Protein AF-A0A6V8DI29-F1 (afdb_monomer)

Mean predicted aligned error: 4.25 Å

Foldseek 3Di:
DVPDDDPFDWDFPDVVVTWIATPPPRHTDDPVVVVVVPD

Radius of gyration: 11.81 Å; Cα contacts (8 Å, |Δi|>4): 36; chains: 1; bounding box: 22×24×34 Å

Nearest PDB structures (foldseek):
  2yww-assembly1_A  TM=7.992E-01  e=1.921E-01  Methanocaldococcus jannaschii
  6skg-assembly1_Bo  TM=5.455E-01  e=2.801E+00  Ther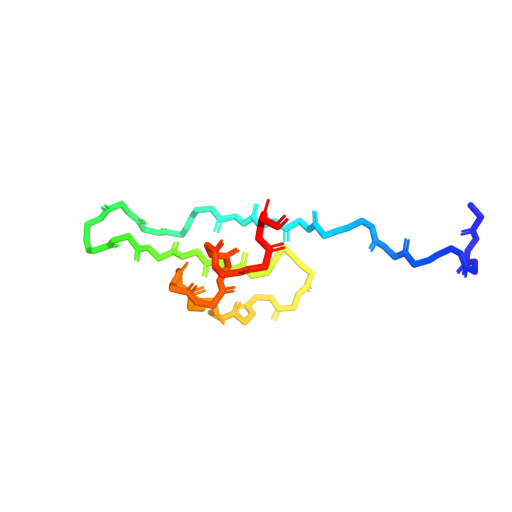mococcus kodakarensis
  2yse-assembly1_A  TM=4.080E-01  e=3.425E+00  Homo sapiens
  2ysf-assembly1_A  TM=3.764E-01  e=8.751E+00  Homo sapiens

Structure (mmCIF, N/CA/C/O backbone):
data_AF-A0A6V8DI29-F1
#
_entry.id   AF-A0A6V8DI29-F1
#
loop_
_atom_site.group_PDB
_atom_site.id
_atom_site.type_symbol
_atom_site.label_atom_id
_atom_site.label_alt_id
_atom_site.label_comp_id
_atom_site.label_asym_id
_atom_site.label_entity_id
_atom_site.label_seq_id
_atom_site.pdbx_PDB_ins_code
_atom_site.Cartn_x
_ato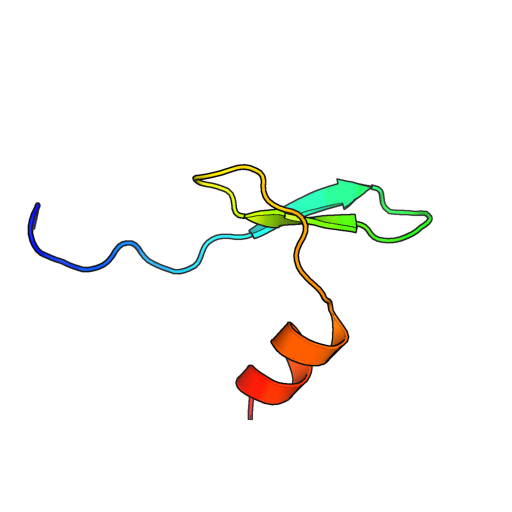m_site.Cartn_y
_atom_site.Cartn_z
_atom_site.occupancy
_atom_site.B_iso_or_equiv
_atom_site.auth_seq_id
_atom_site.auth_comp_id
_atom_site.auth_asym_id
_atom_site.auth_atom_id
_atom_site.pdbx_PDB_model_num
AT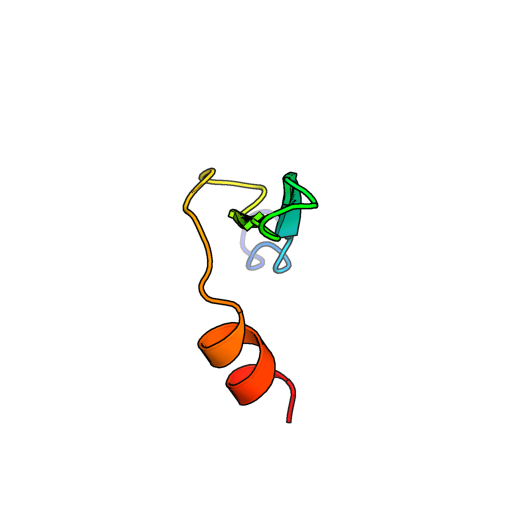OM 1 N N . ASN A 1 1 ? 16.401 0.088 -17.241 1.00 77.50 1 ASN A N 1
ATOM 2 C CA . ASN A 1 1 ? 15.990 0.327 -18.645 1.00 77.50 1 ASN A CA 1
ATOM 3 C C . ASN A 1 1 ? 14.636 1.049 -18.625 1.00 77.50 1 ASN A C 1
ATOM 5 O O . ASN A 1 1 ? 13.780 0.585 -17.889 1.00 77.50 1 ASN A O 1
ATOM 9 N N . PRO A 1 2 ? 14.378 2.160 -19.346 1.00 79.56 2 PRO A N 1
ATOM 10 C CA . PRO A 1 2 ? 13.096 2.890 -19.248 1.00 79.56 2 PRO A CA 1
ATOM 11 C C . PRO A 1 2 ? 11.860 2.090 -19.691 1.00 79.56 2 PRO A C 1
ATOM 13 O O . PRO A 1 2 ? 10.735 2.533 -19.497 1.00 79.56 2 PRO A O 1
ATOM 16 N N . ARG A 1 3 ? 12.079 0.934 -20.329 1.00 87.75 3 ARG A N 1
ATOM 17 C CA . ARG A 1 3 ? 11.039 0.009 -20.793 1.00 87.75 3 ARG A CA 1
ATOM 18 C C . ARG A 1 3 ? 10.746 -1.137 -19.827 1.00 87.75 3 ARG A C 1
ATOM 20 O O . ARG A 1 3 ? 9.822 -1.902 -20.080 1.00 87.75 3 ARG A O 1
ATOM 27 N N . GLU A 1 4 ? 11.539 -1.294 -18.771 1.00 88.38 4 GLU A N 1
ATOM 28 C CA . GLU A 1 4 ? 11.266 -2.317 -17.763 1.00 88.38 4 GLU A CA 1
ATOM 29 C C . GLU A 1 4 ? 10.054 -1.905 -16.919 1.00 88.38 4 GLU A C 1
ATOM 31 O O . GLU A 1 4 ? 9.945 -0.729 -16.550 1.00 88.38 4 GLU A O 1
ATOM 36 N N . PRO A 1 5 ? 9.148 -2.846 -16.593 1.00 86.19 5 PRO A N 1
ATOM 37 C CA . PRO A 1 5 ? 8.104 -2.603 -15.613 1.00 86.19 5 PRO A CA 1
ATOM 38 C C . PRO A 1 5 ? 8.720 -2.115 -14.306 1.00 86.19 5 PRO A C 1
ATOM 40 O O . PRO A 1 5 ? 9.750 -2.624 -13.856 1.00 86.19 5 PRO A O 1
ATOM 43 N N . LEU A 1 6 ? 8.080 -1.130 -13.682 1.00 87.75 6 LEU A N 1
ATOM 44 C CA . LEU A 1 6 ? 8.503 -0.703 -12.358 1.00 87.75 6 LEU A CA 1
ATOM 45 C C . LEU A 1 6 ? 8.283 -1.852 -11.365 1.00 87.75 6 LEU A C 1
ATOM 47 O O . LEU A 1 6 ? 7.249 -2.522 -11.434 1.00 87.75 6 LEU A O 1
ATOM 51 N N . PRO A 1 7 ? 9.221 -2.076 -10.431 1.00 89.56 7 PRO A N 1
ATOM 52 C CA . PRO A 1 7 ? 9.018 -3.059 -9.380 1.00 89.56 7 PRO A CA 1
ATOM 53 C C . PRO A 1 7 ? 7.802 -2.662 -8.545 1.00 89.56 7 PRO A C 1
ATOM 55 O O . PRO A 1 7 ? 7.582 -1.477 -8.289 1.00 89.56 7 PRO A O 1
ATOM 58 N N . GLN A 1 8 ? 7.031 -3.637 -8.076 1.00 87.88 8 GLN A N 1
ATOM 59 C CA . GLN A 1 8 ? 5.939 -3.361 -7.151 1.00 87.88 8 GLN A CA 1
ATOM 60 C C . GLN A 1 8 ? 6.506 -2.755 -5.860 1.00 87.88 8 GLN A C 1
ATOM 62 O O . GLN A 1 8 ? 7.389 -3.327 -5.221 1.00 87.88 8 GLN A O 1
ATOM 67 N N . LYS A 1 9 ? 6.018 -1.568 -5.487 1.00 92.56 9 LYS A N 1
ATOM 68 C CA . LYS A 1 9 ? 6.415 -0.872 -4.259 1.00 92.56 9 LYS A CA 1
ATOM 69 C C . LYS A 1 9 ? 5.191 -0.400 -3.496 1.00 92.56 9 LYS A C 1
ATOM 71 O O . LYS A 1 9 ? 4.328 0.287 -4.046 1.00 92.56 9 LYS A O 1
ATOM 76 N N . LEU A 1 10 ? 5.167 -0.734 -2.213 1.00 94.31 10 LEU A N 1
ATOM 77 C CA . LEU A 1 10 ? 4.108 -0.400 -1.274 1.00 94.31 10 LEU A CA 1
ATOM 78 C C . LEU A 1 10 ? 4.656 0.476 -0.147 1.00 94.31 10 LEU A C 1
ATOM 80 O O . LEU A 1 10 ? 5.826 0.367 0.218 1.00 94.31 10 LEU A O 1
ATOM 84 N N . VAL A 1 11 ? 3.806 1.339 0.405 1.00 95.44 11 VAL A N 1
ATOM 85 C CA . VAL A 1 11 ? 4.115 2.168 1.575 1.00 95.44 11 VAL A CA 1
ATOM 86 C C . VAL A 1 11 ? 3.063 1.993 2.654 1.00 95.44 11 VAL A C 1
ATOM 88 O O . VAL A 1 11 ? 1.869 1.924 2.363 1.00 95.44 11 VAL A O 1
ATOM 91 N N . LEU A 1 12 ? 3.521 1.949 3.904 1.00 96.06 12 LEU A N 1
ATOM 92 C CA . LEU A 1 12 ? 2.660 1.953 5.079 1.00 96.06 12 LEU A CA 1
ATOM 93 C C . LEU A 1 12 ? 2.190 3.383 5.344 1.00 96.06 12 LEU A C 1
ATOM 95 O O . LEU A 1 12 ? 3.006 4.262 5.616 1.00 96.06 12 LEU A O 1
ATOM 99 N N . TYR A 1 13 ? 0.885 3.604 5.247 1.00 95.25 13 TYR A N 1
ATOM 100 C CA . TYR A 1 13 ? 0.259 4.904 5.460 1.00 95.25 13 TYR A CA 1
ATOM 101 C C . TYR A 1 13 ? -0.270 5.058 6.891 1.00 95.25 13 TYR A C 1
ATOM 103 O O . TYR A 1 13 ? -0.040 6.083 7.525 1.00 95.25 13 TYR A O 1
ATOM 111 N N . SER A 1 14 ? -0.914 4.017 7.423 1.00 95.19 14 SER A N 1
ATOM 112 C CA . SER A 1 14 ? -1.384 3.947 8.811 1.00 95.19 14 SER A CA 1
ATOM 113 C C . SER A 1 14 ? -1.107 2.563 9.394 1.00 95.19 14 SER A C 1
ATOM 115 O O . SER A 1 14 ? -1.022 1.582 8.655 1.00 95.19 14 SER A O 1
ATOM 117 N N . ARG A 1 15 ? -0.936 2.495 10.718 1.00 93.94 15 ARG A N 1
ATOM 118 C CA . ARG A 1 15 ? -0.731 1.246 11.472 1.00 93.94 15 ARG A CA 1
ATOM 119 C C . ARG A 1 15 ? -1.984 0.766 12.195 1.00 93.94 15 ARG A C 1
ATOM 121 O O . ARG A 1 15 ? -2.070 -0.423 12.471 1.00 93.94 15 ARG A O 1
ATOM 128 N N . ASP A 1 16 ? -2.919 1.663 12.491 1.00 91.62 16 ASP A N 1
ATOM 129 C CA . ASP A 1 16 ? -4.155 1.338 13.200 1.00 91.62 16 ASP A CA 1
ATOM 130 C C . ASP A 1 16 ? -5.308 2.236 12.697 1.00 91.62 16 ASP A C 1
ATOM 132 O O . ASP A 1 16 ? -5.362 3.415 13.056 1.00 91.62 16 ASP A O 1
ATOM 136 N N . PRO A 1 17 ? -6.173 1.745 11.786 1.00 91.00 17 PRO A N 1
ATOM 137 C CA . PRO A 1 17 ? -6.070 0.456 11.095 1.00 91.00 17 PRO A CA 1
ATOM 138 C C . PRO A 1 17 ? -4.886 0.428 10.111 1.00 91.00 17 PRO A C 1
ATOM 140 O O . PRO A 1 17 ? 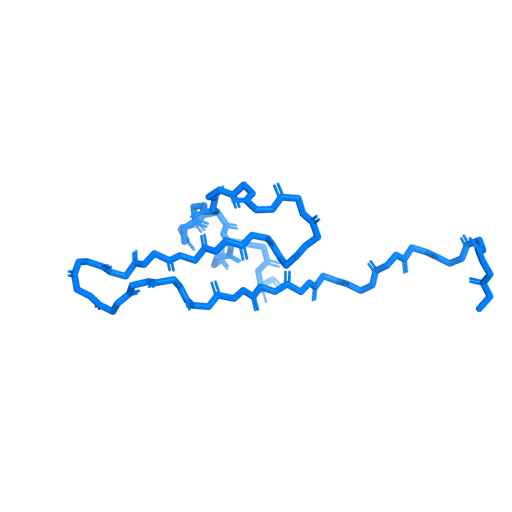-4.436 1.477 9.640 1.00 91.00 17 PRO A O 1
ATOM 143 N N . ILE A 1 18 ? -4.383 -0.769 9.778 1.00 93.94 18 ILE A N 1
ATOM 144 C CA . ILE A 1 18 ? -3.317 -0.921 8.776 1.00 93.94 18 ILE A CA 1
ATOM 145 C C . ILE A 1 18 ? -3.828 -0.433 7.421 1.00 93.94 18 ILE A C 1
ATOM 147 O O . ILE A 1 18 ? -4.831 -0.914 6.893 1.00 93.94 18 ILE A O 1
ATOM 151 N N . GLU A 1 19 ? -3.103 0.514 6.836 1.00 95.75 19 GLU A N 1
ATOM 152 C CA . GLU A 1 19 ? -3.388 1.022 5.504 1.00 95.75 19 GLU A CA 1
ATOM 153 C C . GLU A 1 19 ? -2.115 1.025 4.669 1.00 95.75 19 GLU A C 1
ATOM 155 O O . GLU A 1 19 ? -1.134 1.691 5.006 1.00 95.75 19 GLU A O 1
ATOM 160 N N . VAL A 1 20 ? -2.147 0.290 3.560 1.00 95.81 20 VAL A N 1
ATOM 161 C CA . VAL A 1 20 ? -1.038 0.189 2.615 1.00 95.81 20 VAL A CA 1
ATOM 162 C C . VAL A 1 20 ? -1.449 0.822 1.291 1.00 95.81 20 VAL A C 1
ATOM 164 O O . VAL A 1 20 ? -2.576 0.657 0.819 1.00 95.81 20 VAL A O 1
ATOM 167 N N . ARG A 1 21 ? -0.539 1.590 0.691 1.00 96.38 21 ARG A N 1
ATOM 168 C CA . ARG A 1 21 ? -0.769 2.294 -0.576 1.00 96.38 21 ARG A CA 1
ATOM 169 C C . ARG A 1 21 ? 0.328 1.989 -1.583 1.00 96.38 21 ARG A C 1
ATOM 171 O O . ARG A 1 21 ? 1.470 1.726 -1.213 1.00 96.38 21 ARG A O 1
ATOM 178 N N . CYS A 1 22 ? -0.006 2.066 -2.867 1.00 94.69 22 CYS A N 1
ATOM 179 C CA . CYS A 1 22 ? 0.983 2.017 -3.938 1.00 94.69 22 CYS A CA 1
ATOM 180 C C . CYS A 1 22 ? 1.923 3.226 -3.841 1.00 94.69 22 CYS A C 1
ATOM 182 O O . CYS A 1 22 ? 1.460 4.367 -3.812 1.00 94.69 22 CYS A O 1
ATOM 184 N N . TYR A 1 23 ? 3.235 2.982 -3.850 1.00 95.75 23 TYR A N 1
ATOM 185 C CA . TYR A 1 23 ? 4.254 4.036 -3.799 1.00 95.75 23 TYR A CA 1
ATOM 186 C C . TYR A 1 23 ? 4.140 5.023 -4.972 1.00 95.75 23 TYR A C 1
ATOM 188 O O . TYR A 1 23 ? 4.413 6.207 -4.814 1.00 95.75 23 TYR A O 1
ATOM 196 N N . TYR A 1 24 ? 3.727 4.543 -6.149 1.00 94.31 24 TYR A N 1
ATOM 197 C CA . TYR A 1 24 ? 3.735 5.340 -7.377 1.00 94.31 24 TYR A CA 1
ATOM 198 C C . TYR A 1 24 ? 2.474 6.183 -7.573 1.00 94.31 24 TYR A C 1
ATOM 200 O O . TYR A 1 24 ? 2.570 7.338 -7.970 1.00 94.31 24 TYR A O 1
ATOM 208 N N . CYS A 1 25 ? 1.289 5.616 -7.328 1.00 94.69 25 CYS A N 1
ATOM 209 C CA . CYS A 1 25 ? 0.014 6.291 -7.602 1.00 94.69 25 CYS A CA 1
ATOM 210 C C . CYS A 1 25 ? -0.800 6.626 -6.345 1.00 94.69 25 CYS A C 1
ATOM 212 O O . CYS A 1 25 ? -1.865 7.228 -6.456 1.00 94.69 25 CYS A O 1
ATOM 214 N N . GLY A 1 26 ? -0.347 6.207 -5.158 1.00 94.12 26 GLY A N 1
ATOM 215 C CA . GLY A 1 26 ? -1.006 6.493 -3.880 1.00 94.12 26 GLY A CA 1
ATOM 216 C C . GLY A 1 26 ? -2.336 5.767 -3.654 1.00 94.12 26 GLY A C 1
ATOM 217 O O . GLY A 1 26 ? -2.982 5.987 -2.624 1.00 94.12 26 GLY A O 1
ATOM 218 N N . LYS A 1 27 ? -2.764 4.902 -4.585 1.00 95.2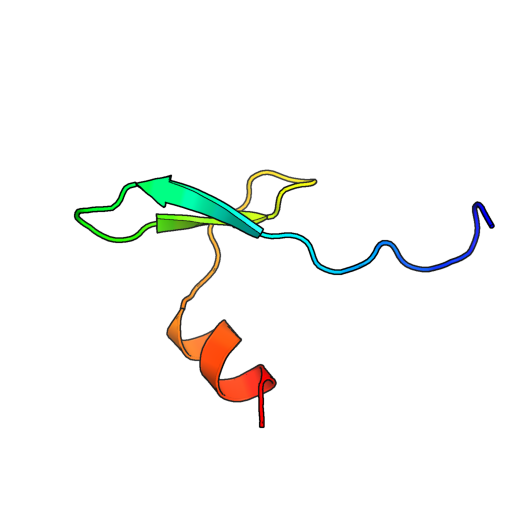5 27 LYS A N 1
ATOM 219 C CA . LYS A 1 27 ? -3.989 4.105 -4.440 1.00 95.25 27 LYS A CA 1
ATOM 220 C C . LYS A 1 27 ? -3.877 3.178 -3.234 1.00 95.25 27 LYS A C 1
ATOM 222 O O . LYS A 1 27 ? -2.851 2.516 -3.064 1.00 95.25 27 LYS A O 1
ATOM 227 N N . ARG A 1 28 ? -4.946 3.114 -2.435 1.00 95.94 28 ARG A N 1
ATOM 228 C CA . ARG A 1 28 ? -5.100 2.113 -1.374 1.00 95.94 28 ARG A CA 1
ATOM 229 C C . ARG A 1 28 ? -5.017 0.719 -1.986 1.00 95.94 28 ARG A C 1
ATOM 231 O O . ARG A 1 28 ? -5.477 0.517 -3.108 1.00 95.94 28 ARG A O 1
ATOM 238 N N . GLN A 1 29 ? -4.353 -0.185 -1.290 1.00 94.69 29 GLN A N 1
ATOM 239 C CA . GLN A 1 29 ? -4.284 -1.591 -1.653 1.00 94.69 29 GLN A CA 1
ATOM 240 C C . GLN A 1 29 ? -5.098 -2.393 -0.648 1.00 94.69 29 GLN A C 1
ATOM 242 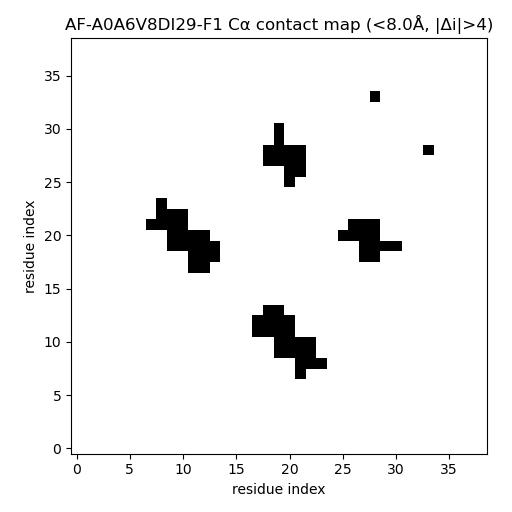O O . GLN A 1 29 ? -5.122 -2.043 0.537 1.00 94.69 29 GLN A O 1
ATOM 247 N N . ASP A 1 30 ? -5.761 -3.428 -1.141 1.00 93.56 30 ASP A N 1
ATOM 248 C CA . ASP A 1 30 ? -6.389 -4.429 -0.295 1.00 93.56 30 ASP A CA 1
ATOM 249 C C . ASP A 1 30 ? -5.317 -5.420 0.182 1.00 93.56 30 ASP A C 1
ATOM 251 O O . ASP A 1 30 ? -4.444 -5.816 -0.593 1.00 93.56 30 ASP A O 1
ATOM 255 N N . LEU A 1 31 ? -5.321 -5.738 1.476 1.00 90.50 31 LEU A N 1
ATOM 256 C CA . LEU A 1 31 ? -4.336 -6.648 2.056 1.00 90.50 31 LEU A CA 1
ATOM 257 C C . LEU A 1 31 ? -4.633 -8.101 1.696 1.00 90.50 31 LEU A C 1
ATOM 259 O O . LEU A 1 31 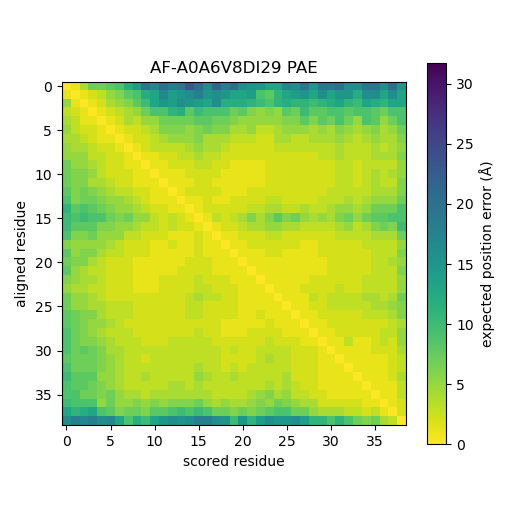? -3.680 -8.850 1.493 1.00 90.50 31 LEU A O 1
ATOM 263 N N . ASP A 1 32 ? -5.907 -8.474 1.589 1.00 92.00 32 ASP A N 1
ATOM 264 C CA . ASP A 1 32 ? -6.315 -9.838 1.265 1.00 92.00 32 ASP A CA 1
ATOM 265 C C . ASP A 1 32 ? -5.894 -10.161 -0.177 1.00 92.00 32 ASP A C 1
ATOM 267 O O . ASP A 1 32 ? -5.190 -11.144 -0.409 1.00 92.00 32 ASP A O 1
ATOM 271 N N . ASP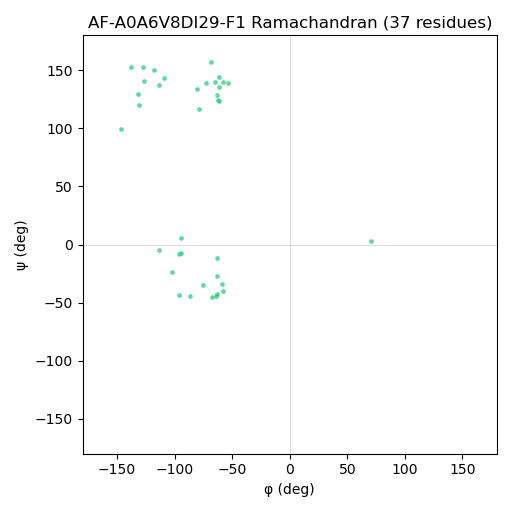 A 1 33 ? -6.144 -9.237 -1.116 1.00 90.69 33 ASP A N 1
ATOM 272 C CA . ASP A 1 33 ? -5.667 -9.357 -2.502 1.00 90.69 33 ASP A CA 1
ATOM 273 C C . ASP A 1 33 ? -4.134 -9.477 -2.580 1.00 90.69 33 ASP A C 1
ATOM 275 O O . ASP A 1 33 ? -3.599 -10.230 -3.396 1.00 90.69 33 ASP A O 1
ATOM 279 N N . ILE A 1 34 ? -3.388 -8.718 -1.763 1.00 89.88 34 ILE A N 1
ATOM 280 C CA . ILE A 1 34 ? -1.918 -8.806 -1.747 1.00 89.88 34 ILE A CA 1
ATOM 281 C C . ILE A 1 34 ? -1.469 -10.191 -1.270 1.00 89.88 34 ILE A C 1
ATOM 283 O O . ILE A 1 34 ? -0.550 -10.756 -1.861 1.00 89.88 34 ILE A O 1
ATOM 287 N N . ILE A 1 35 ? -2.084 -10.717 -0.208 1.00 89.81 35 ILE A N 1
ATOM 288 C CA . ILE A 1 35 ? -1.743 -12.024 0.367 1.00 89.81 35 ILE A CA 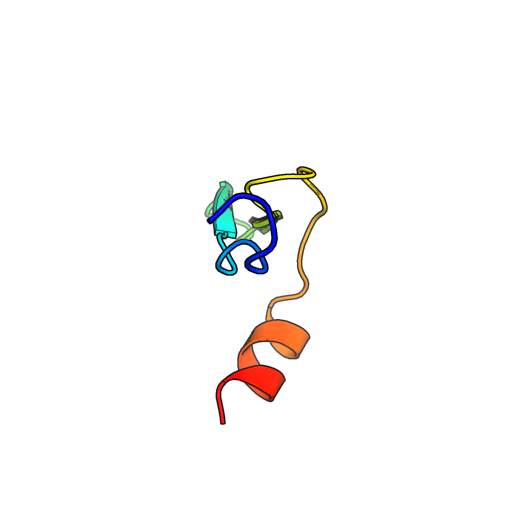1
ATOM 289 C C . ILE A 1 35 ? -2.010 -13.141 -0.645 1.00 89.81 35 ILE A C 1
ATOM 291 O O . ILE A 1 35 ? -1.143 -13.995 -0.836 1.00 89.81 35 ILE A O 1
ATOM 295 N N . ASP A 1 36 ? -3.137 -13.083 -1.352 1.00 90.94 36 ASP A N 1
ATOM 296 C CA . ASP A 1 36 ? -3.512 -14.083 -2.357 1.00 90.94 36 ASP A CA 1
ATOM 297 C C . ASP A 1 36 ? -2.538 -14.144 -3.544 1.00 90.94 36 ASP A C 1
ATOM 299 O O . ASP A 1 36 ? -2.379 -15.192 -4.165 1.00 90.94 36 ASP A O 1
ATOM 303 N N . ASN A 1 37 ? -1.847 -13.043 -3.851 1.00 85.75 37 ASN A N 1
ATOM 304 C CA . ASN A 1 37 ? -0.881 -12.965 -4.951 1.00 85.75 37 ASN A CA 1
ATOM 305 C C . ASN A 1 37 ? 0.580 -13.232 -4.524 1.00 85.75 37 ASN A C 1
ATOM 307 O O . ASN A 1 37 ? 1.492 -13.062 -5.337 1.00 85.75 37 ASN A O 1
ATOM 311 N N . LEU A 1 38 ? 0.832 -13.609 -3.263 1.00 83.31 38 LEU A N 1
ATOM 312 C CA . LEU A 1 38 ? 2.174 -13.925 -2.743 1.00 83.31 38 LEU A CA 1
ATOM 313 C C . LEU A 1 38 ? 2.530 -15.427 -2.779 1.00 83.31 38 LEU A C 1
ATOM 315 O O . LEU A 1 38 ? 3.682 -15.762 -2.488 1.00 83.31 38 LEU A O 1
ATOM 319 N N . ILE A 1 39 ? 1.580 -16.311 -3.112 1.00 65.44 39 ILE A N 1
ATOM 320 C CA . ILE A 1 39 ? 1.714 -17.785 -3.147 1.00 65.44 39 ILE A CA 1
ATOM 321 C C . ILE A 1 39 ? 1.723 -18.280 -4.596 1.00 65.44 39 ILE A C 1
ATOM 323 O O . ILE A 1 39 ? 2.545 -19.178 -4.893 1.00 65.44 39 ILE A O 1
#

Sequence (39 aa):
NPREPLPQKLVLYSRDPIEVRCYYCGKRQDLDDIIDNLI

pLDDT: mean 90.85, std 6.07, range [65.44, 96.38]

Solvent-accessible surface area (backbone atoms only — not comparable to full-atom values): 2665 Å² total; per-residue (Å²): 112,100,83,57,81,78,77,92,52,74,40,82,78,40,80,83,71,75,37,42,23,35,64,87,79,62,47,79,53,61,66,67,65,53,58,69,73,74,117

Secondary structure (DSSP, 8-state):
-TTSPPPP-EEEEEETTEEEEETTT--EE-HHHHHHT--